Protein AF-A0A1Y1MKT8-F1 (afdb_monomer)

Structure (mmCIF, N/CA/C/O backbone):
data_AF-A0A1Y1MKT8-F1
#
_entry.id   AF-A0A1Y1MKT8-F1
#
loop_
_atom_site.group_PDB
_atom_site.id
_atom_site.type_symbol
_atom_site.label_atom_id
_atom_site.label_alt_id
_atom_site.label_comp_id
_atom_site.label_asym_id
_atom_site.label_entity_id
_atom_site.label_seq_id
_atom_site.pdbx_PDB_ins_code
_atom_site.Cartn_x
_atom_site.Cartn_y
_atom_site.Cartn_z
_atom_site.occupancy
_atom_site.B_iso_or_equiv
_atom_site.auth_seq_id
_atom_site.auth_comp_id
_atom_site.auth_asym_id
_atom_site.auth_atom_id
_atom_site.pdbx_PDB_model_num
ATOM 1 N N . ARG A 1 1 ? 15.064 -14.600 -9.683 1.00 77.62 1 ARG A N 1
ATOM 2 C CA . ARG A 1 1 ? 15.201 -13.238 -10.226 1.00 77.62 1 ARG A CA 1
ATOM 3 C C . ARG A 1 1 ? 15.278 -13.349 -11.745 1.00 77.62 1 ARG A C 1
ATOM 5 O O . ARG A 1 1 ? 15.932 -14.278 -12.205 1.00 77.62 1 ARG A O 1
ATOM 12 N N . SER A 1 2 ? 14.554 -12.525 -12.495 1.00 94.06 2 SER A N 1
ATOM 13 C CA . SER A 1 2 ? 14.482 -12.550 -13.953 1.00 94.06 2 SER A CA 1
ATOM 14 C C . SER A 1 2 ? 15.652 -11.805 -14.586 1.00 94.06 2 SER A C 1
ATOM 16 O O . SER A 1 2 ? 16.201 -10.867 -14.006 1.00 94.06 2 SER A O 1
ATOM 18 N N . VAL A 1 3 ? 15.979 -12.198 -15.820 1.00 95.06 3 VAL A N 1
ATOM 19 C CA . VAL A 1 3 ? 17.000 -11.534 -16.644 1.00 95.06 3 VAL A CA 1
ATOM 20 C C . VAL A 1 3 ? 16.680 -10.046 -16.809 1.00 95.06 3 VAL A C 1
ATOM 22 O O . VAL A 1 3 ? 17.572 -9.211 -16.702 1.00 95.06 3 VAL A O 1
ATOM 25 N N . LEU A 1 4 ? 15.398 -9.701 -16.971 1.00 96.25 4 LEU A N 1
ATOM 26 C CA . LEU A 1 4 ? 14.948 -8.318 -17.117 1.00 96.25 4 LEU A CA 1
ATOM 27 C C . LEU A 1 4 ? 15.280 -7.455 -15.892 1.00 96.25 4 LEU A C 1
ATOM 29 O O . LEU A 1 4 ? 15.745 -6.326 -16.043 1.00 96.25 4 LEU A O 1
ATOM 33 N N . LEU A 1 5 ? 15.061 -7.968 -14.676 1.00 95.69 5 LEU A N 1
ATOM 34 C CA . LEU A 1 5 ? 15.394 -7.224 -13.461 1.00 95.69 5 LEU A CA 1
ATOM 35 C C . LEU A 1 5 ? 16.912 -7.045 -13.310 1.00 95.69 5 LEU A C 1
ATOM 37 O O . LEU A 1 5 ? 17.368 -5.981 -12.889 1.00 95.69 5 LEU A O 1
ATOM 41 N N . ASP A 1 6 ? 17.709 -8.044 -13.688 1.00 94.38 6 ASP A N 1
ATOM 42 C CA . ASP A 1 6 ? 19.169 -7.919 -13.668 1.00 94.38 6 ASP A CA 1
ATOM 43 C C . ASP A 1 6 ? 19.664 -6.886 -14.697 1.00 94.38 6 ASP A C 1
ATOM 45 O O . ASP A 1 6 ? 20.473 -6.016 -14.360 1.00 94.38 6 ASP A O 1
ATOM 49 N N . GLU A 1 7 ? 19.115 -6.891 -15.914 1.00 93.69 7 GLU A N 1
ATOM 50 C CA . GLU A 1 7 ? 19.395 -5.877 -16.938 1.00 93.69 7 GLU A CA 1
ATOM 51 C C . GLU A 1 7 ? 18.990 -4.468 -16.492 1.00 93.69 7 GLU A C 1
ATOM 53 O O . GLU A 1 7 ? 19.751 -3.516 -16.680 1.00 93.69 7 GLU A O 1
ATOM 58 N N . PHE A 1 8 ? 17.819 -4.321 -15.869 1.00 94.94 8 PHE A N 1
ATOM 59 C CA . PHE A 1 8 ? 17.360 -3.055 -15.300 1.00 94.94 8 PHE A CA 1
ATOM 60 C C . PHE A 1 8 ? 18.332 -2.53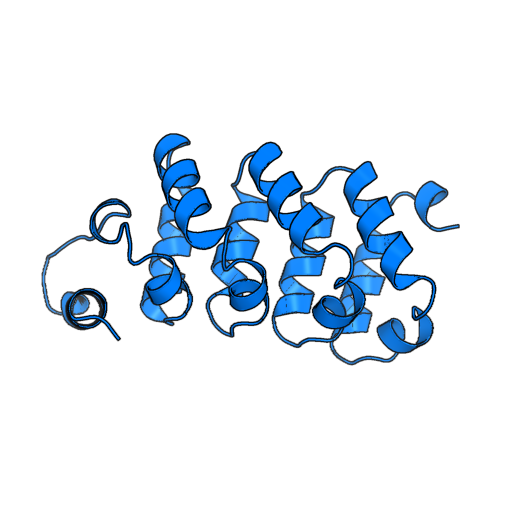1 -14.235 1.00 94.94 8 PHE A C 1
ATOM 62 O O . PHE A 1 8 ? 18.717 -1.366 -14.249 1.00 94.94 8 PHE A O 1
ATOM 69 N N . ARG A 1 9 ? 18.818 -3.388 -13.333 1.00 91.69 9 ARG A N 1
ATOM 70 C CA . ARG A 1 9 ? 19.775 -2.972 -12.293 1.00 91.69 9 ARG A CA 1
ATOM 71 C C . ARG A 1 9 ? 21.118 -2.528 -12.872 1.00 91.69 9 ARG A C 1
ATOM 73 O O . ARG A 1 9 ? 21.758 -1.621 -12.337 1.00 91.69 9 ARG A O 1
ATOM 80 N N . LEU A 1 10 ? 21.552 -3.159 -13.961 1.00 88.75 10 LEU A N 1
ATOM 81 C CA . LEU A 1 10 ? 22.771 -2.788 -14.681 1.00 88.75 10 LEU A CA 1
ATOM 82 C C . LEU A 1 10 ? 22.578 -1.548 -15.562 1.00 88.75 10 LEU A C 1
ATOM 84 O O . LEU A 1 10 ? 23.567 -0.920 -15.955 1.00 88.75 10 LEU A O 1
ATOM 88 N N . SER A 1 11 ? 21.331 -1.152 -15.831 1.00 84.50 11 SER A N 1
ATOM 89 C CA . SER A 1 11 ? 21.030 -0.071 -16.760 1.00 84.50 11 SER A CA 1
ATOM 90 C C . SER A 1 11 ? 21.490 1.296 -16.282 1.00 84.50 11 SER A C 1
ATOM 92 O O . SER A 1 11 ? 21.625 2.174 -17.121 1.00 84.50 11 SER A O 1
ATOM 94 N N . ASN A 1 12 ? 21.833 1.477 -15.001 1.00 67.75 12 ASN A N 1
ATOM 95 C CA . ASN A 1 12 ? 22.514 2.687 -14.520 1.00 67.75 12 ASN A CA 1
ATOM 96 C C . ASN A 1 12 ? 23.838 2.972 -15.263 1.00 67.75 12 ASN A C 1
ATOM 98 O O . ASN A 1 12 ? 24.335 4.093 -15.214 1.00 67.75 12 ASN A O 1
ATOM 102 N N . LYS A 1 13 ? 24.414 1.975 -15.956 1.00 66.12 13 LYS A N 1
ATOM 103 C CA . LYS A 1 13 ? 25.600 2.117 -16.823 1.00 66.12 13 LYS A CA 1
ATOM 104 C C . LYS A 1 13 ? 25.261 2.324 -18.307 1.00 66.12 13 LYS A C 1
ATOM 106 O O . LYS A 1 13 ? 26.163 2.492 -19.120 1.00 66.12 13 LYS A O 1
ATOM 111 N N . SER A 1 14 ? 23.982 2.285 -18.668 1.00 69.56 14 SER A N 1
ATOM 112 C CA . SER A 1 14 ? 23.473 2.438 -20.032 1.00 69.56 14 SER A CA 1
ATOM 113 C C . SER A 1 14 ? 22.581 3.680 -20.127 1.00 69.56 14 SER A C 1
ATOM 115 O O . SER A 1 14 ? 21.858 3.995 -19.191 1.00 69.56 14 SER A O 1
ATOM 117 N N . ASN A 1 15 ? 22.528 4.358 -21.274 1.00 74.44 15 ASN A N 1
ATOM 118 C CA . ASN A 1 15 ? 21.591 5.476 -21.480 1.00 74.44 15 ASN A CA 1
ATOM 119 C C . ASN A 1 15 ? 20.127 5.024 -21.703 1.00 74.44 15 ASN A C 1
ATOM 121 O O . ASN A 1 15 ? 19.307 5.807 -22.188 1.00 74.44 15 ASN A O 1
ATOM 125 N N . LYS A 1 16 ? 19.777 3.767 -21.389 1.00 85.50 16 LYS A N 1
ATOM 126 C CA . LYS A 1 16 ? 18.419 3.237 -21.563 1.00 85.50 16 LYS A CA 1
ATOM 127 C C . LYS A 1 16 ? 17.496 3.807 -20.484 1.00 85.50 16 LYS A C 1
ATOM 129 O O . LYS A 1 16 ? 17.733 3.620 -19.292 1.00 85.50 16 LYS A O 1
ATOM 134 N N . ARG A 1 17 ? 16.423 4.474 -20.911 1.00 89.44 17 ARG A N 1
ATOM 135 C CA . ARG A 1 17 ? 15.346 4.950 -20.033 1.00 89.44 17 ARG A CA 1
ATOM 136 C C . ARG A 1 17 ? 14.222 3.922 -20.024 1.00 89.44 17 ARG A C 1
ATOM 138 O O . ARG A 1 17 ? 13.688 3.620 -21.084 1.00 89.44 17 ARG A O 1
ATOM 145 N N . TYR A 1 18 ? 13.910 3.394 -18.845 1.00 94.69 18 TYR A N 1
ATOM 146 C CA . TYR A 1 18 ? 12.808 2.455 -18.650 1.00 94.69 18 TYR A CA 1
ATOM 147 C C . TYR A 1 18 ? 11.495 3.194 -18.372 1.00 94.69 18 TYR A C 1
ATOM 149 O O . TYR A 1 18 ? 11.459 4.187 -17.639 1.00 94.69 18 TYR A O 1
ATOM 157 N N . GLU A 1 19 ? 10.414 2.651 -18.915 1.00 96.50 19 GLU A N 1
ATOM 158 C CA . GLU A 1 19 ? 9.024 3.007 -18.649 1.00 96.50 19 GLU A CA 1
ATOM 159 C C . GLU A 1 19 ? 8.277 1.824 -18.009 1.00 96.50 19 GLU A C 1
ATOM 161 O O . GLU A 1 19 ? 8.754 0.690 -18.034 1.00 96.50 19 GLU A O 1
ATOM 166 N N . LEU A 1 20 ? 7.097 2.066 -17.424 1.00 97.69 20 LEU A N 1
ATOM 167 C CA . LEU A 1 20 ? 6.315 1.007 -16.759 1.00 97.69 20 LEU A CA 1
ATOM 168 C C . LEU A 1 20 ? 6.009 -0.163 -17.699 1.00 97.69 20 LEU A C 1
ATOM 170 O O . LEU A 1 20 ? 6.141 -1.322 -17.312 1.00 97.69 20 LEU A O 1
ATOM 174 N N . LYS A 1 21 ? 5.671 0.145 -18.955 1.00 97.44 21 LYS A N 1
ATOM 175 C CA . LYS A 1 21 ? 5.378 -0.855 -19.987 1.00 97.44 21 LYS A CA 1
ATOM 176 C C . LYS A 1 21 ? 6.535 -1.802 -20.293 1.00 97.44 21 LYS A C 1
ATOM 178 O O . LYS A 1 21 ? 6.293 -2.919 -20.735 1.00 97.44 21 LYS A O 1
ATOM 183 N N . ASP A 1 22 ? 7.772 -1.374 -20.041 1.00 97.31 22 ASP A N 1
ATOM 184 C CA . ASP A 1 22 ? 8.959 -2.191 -20.298 1.00 97.31 22 ASP A CA 1
ATOM 185 C C . ASP A 1 22 ? 9.136 -3.290 -19.242 1.00 97.31 22 ASP A C 1
ATOM 187 O O . ASP A 1 22 ? 9.950 -4.190 -19.432 1.00 97.31 22 ASP A O 1
ATOM 191 N N . ILE A 1 23 ? 8.396 -3.212 -18.128 1.00 97.69 23 ILE A N 1
ATOM 192 C CA . ILE A 1 23 ? 8.472 -4.152 -17.002 1.00 97.69 23 ILE A CA 1
ATOM 193 C C . ILE A 1 23 ? 7.125 -4.814 -16.677 1.00 97.69 23 ILE A C 1
ATOM 195 O O . ILE A 1 23 ? 6.993 -5.466 -15.638 1.00 97.69 23 ILE A O 1
ATOM 199 N N . TYR A 1 24 ? 6.122 -4.668 -17.550 1.00 98.12 24 TYR A N 1
ATOM 200 C CA . TYR A 1 24 ? 4.869 -5.415 -17.435 1.00 98.12 24 TYR A CA 1
ATOM 201 C C . TYR A 1 24 ? 5.131 -6.924 -17.436 1.00 98.12 24 TYR A C 1
ATOM 203 O O . TYR A 1 24 ? 6.067 -7.421 -18.062 1.00 98.12 24 TYR A O 1
ATOM 211 N N . ASN A 1 25 ? 4.283 -7.650 -16.719 1.00 97.81 25 ASN A N 1
ATOM 212 C CA . ASN A 1 25 ? 4.411 -9.051 -16.311 1.00 97.81 25 ASN A CA 1
ATOM 213 C C . ASN A 1 25 ? 5.526 -9.342 -15.289 1.00 97.81 25 ASN A C 1
ATOM 215 O O . ASN A 1 25 ? 5.660 -10.481 -14.843 1.00 97.81 25 ASN A O 1
ATOM 219 N N . HIS A 1 26 ? 6.300 -8.334 -14.877 1.00 98.38 26 HIS A N 1
ATOM 220 C CA . HIS A 1 26 ? 7.355 -8.453 -13.866 1.00 98.38 26 HIS A CA 1
ATOM 221 C C . HIS A 1 26 ? 7.139 -7.513 -12.671 1.00 98.38 26 HIS A C 1
ATOM 223 O O . HIS A 1 26 ? 8.001 -7.412 -11.796 1.00 98.38 26 HIS A O 1
ATOM 229 N N . LEU A 1 27 ? 5.989 -6.838 -12.578 1.00 98.50 27 LEU A N 1
ATOM 230 C CA . LEU A 1 27 ? 5.776 -5.783 -11.584 1.00 98.50 27 LEU A CA 1
ATOM 231 C C . LEU A 1 27 ? 5.824 -6.275 -10.137 1.00 98.50 27 LEU A C 1
ATOM 233 O O . LEU A 1 27 ? 6.333 -5.560 -9.275 1.00 98.50 27 LEU A O 1
ATOM 237 N N . VAL A 1 28 ? 5.357 -7.493 -9.857 1.00 98.56 28 VAL A N 1
ATOM 238 C CA . VAL A 1 28 ? 5.453 -8.092 -8.512 1.00 98.56 28 VAL A CA 1
ATOM 239 C C . VAL A 1 28 ? 6.915 -8.316 -8.125 1.00 98.56 28 VAL A C 1
ATOM 241 O O . VAL A 1 28 ? 7.326 -7.966 -7.020 1.00 98.56 28 VAL A O 1
ATOM 244 N N . GLU A 1 29 ? 7.718 -8.844 -9.050 1.00 98.50 29 GLU A N 1
ATOM 245 C CA . GLU A 1 29 ? 9.146 -9.067 -8.834 1.00 98.50 29 GLU A CA 1
ATOM 246 C C . GLU A 1 29 ? 9.892 -7.745 -8.622 1.00 98.50 29 GLU A C 1
ATOM 248 O O . GLU A 1 29 ? 10.668 -7.616 -7.676 1.00 98.50 29 GLU A O 1
ATOM 253 N N . PHE A 1 30 ? 9.630 -6.750 -9.472 1.00 98.62 30 PHE A N 1
ATOM 254 C CA . PHE A 1 30 ? 10.232 -5.425 -9.348 1.00 98.62 30 PHE A CA 1
ATOM 255 C C . PHE A 1 30 ? 9.814 -4.740 -8.045 1.00 98.62 30 PHE A C 1
ATOM 257 O O . PHE A 1 30 ? 10.648 -4.107 -7.405 1.00 98.62 30 PHE A O 1
ATOM 264 N N . SER A 1 31 ? 8.561 -4.902 -7.611 1.00 98.69 31 SER A N 1
ATOM 265 C CA . SER A 1 31 ? 8.072 -4.349 -6.341 1.00 98.69 31 SER A CA 1
ATOM 266 C C . SER A 1 31 ? 8.814 -4.926 -5.131 1.00 98.69 31 SER A C 1
ATOM 268 O O . SER A 1 31 ? 9.015 -4.211 -4.154 1.00 98.69 31 SER A O 1
ATOM 270 N N . GLY A 1 32 ? 9.253 -6.187 -5.200 1.00 97.94 32 GLY A N 1
ATOM 271 C CA . GLY A 1 32 ? 10.081 -6.833 -4.174 1.00 97.94 32 GLY A CA 1
ATOM 272 C C . GLY A 1 32 ? 11.587 -6.548 -4.285 1.00 97.94 32 GLY A C 1
ATOM 273 O O . GLY A 1 32 ? 12.370 -7.086 -3.505 1.00 97.94 32 GLY A O 1
ATOM 274 N N . ASP A 1 33 ? 12.030 -5.729 -5.243 1.00 98.31 33 ASP A N 1
ATOM 275 C CA . ASP A 1 33 ? 13.426 -5.300 -5.380 1.00 98.31 33 ASP A CA 1
ATOM 276 C C . ASP A 1 33 ? 13.603 -3.839 -4.957 1.00 98.31 33 ASP A C 1
ATOM 278 O O . ASP A 1 33 ? 12.766 -2.983 -5.231 1.00 98.31 33 ASP A O 1
ATOM 282 N N . GLN A 1 34 ? 14.736 -3.519 -4.329 1.00 97.44 34 GLN A N 1
ATOM 283 C CA . GLN A 1 34 ? 15.025 -2.163 -3.862 1.00 97.44 34 GLN A CA 1
ATOM 284 C C . GLN A 1 34 ? 14.983 -1.111 -4.983 1.00 97.44 34 GLN A C 1
ATOM 286 O O . GLN A 1 34 ? 14.422 -0.033 -4.789 1.00 97.44 34 GLN A O 1
ATOM 291 N N . HIS A 1 35 ? 15.589 -1.392 -6.141 1.00 96.44 35 HIS A N 1
ATOM 292 C CA . HIS A 1 35 ? 15.640 -0.445 -7.256 1.00 96.44 35 HIS A CA 1
ATOM 293 C C . HIS A 1 35 ? 14.351 -0.504 -8.073 1.00 96.44 35 HIS A C 1
ATOM 295 O O . HIS A 1 35 ? 13.825 0.545 -8.444 1.00 96.44 35 HIS A O 1
ATOM 301 N N . GLY A 1 36 ? 13.824 -1.711 -8.304 1.00 98.00 36 GLY A N 1
ATOM 302 C CA . GLY A 1 36 ? 12.553 -1.905 -9.002 1.00 98.00 36 GLY A CA 1
ATOM 303 C C . GLY A 1 36 ? 11.389 -1.200 -8.298 1.00 98.00 36 GLY A C 1
ATOM 304 O O . GLY A 1 36 ? 10.656 -0.441 -8.927 1.00 98.00 36 GLY A O 1
ATOM 305 N N . SER A 1 37 ? 11.278 -1.347 -6.976 1.00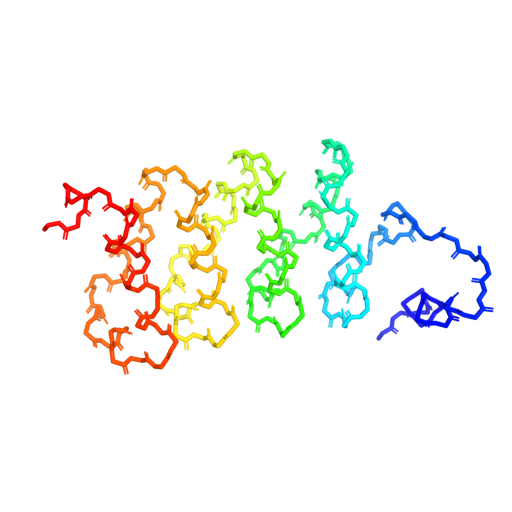 98.62 37 SER A N 1
ATOM 306 C CA . SER A 1 37 ? 10.237 -0.703 -6.173 1.00 98.62 37 SER A CA 1
ATOM 307 C C . SER A 1 37 ? 10.342 0.816 -6.244 1.00 98.62 37 SER A C 1
ATOM 309 O O . SER A 1 37 ? 9.342 1.496 -6.471 1.00 98.62 37 SER A O 1
ATOM 311 N N . ARG A 1 38 ? 11.556 1.369 -6.110 1.00 98.31 38 ARG A N 1
ATOM 312 C CA . ARG A 1 38 ? 11.784 2.820 -6.217 1.00 98.31 38 ARG A CA 1
ATOM 313 C C . ARG A 1 38 ? 11.406 3.363 -7.588 1.00 98.31 38 ARG A C 1
ATOM 315 O O . ARG A 1 38 ? 10.802 4.429 -7.666 1.00 98.31 38 ARG A O 1
ATOM 322 N N . PHE A 1 39 ? 11.717 2.621 -8.643 1.00 97.94 39 PHE A N 1
ATOM 323 C CA . PHE A 1 39 ? 11.322 2.972 -9.999 1.00 97.94 39 PHE A CA 1
ATOM 324 C C . PHE A 1 39 ? 9.799 2.994 -10.169 1.00 97.94 39 PHE A C 1
ATOM 326 O O . PHE A 1 39 ? 9.258 3.990 -10.648 1.00 97.94 39 PHE A O 1
ATOM 333 N N . ILE A 1 40 ? 9.100 1.948 -9.713 1.00 98.62 40 ILE A N 1
ATOM 334 C CA . ILE A 1 40 ? 7.633 1.884 -9.781 1.00 98.62 40 ILE A CA 1
ATOM 335 C C . ILE A 1 40 ? 7.008 3.045 -8.998 1.00 98.62 40 ILE A C 1
ATOM 337 O O . ILE A 1 40 ? 6.126 3.721 -9.521 1.00 98.62 40 ILE A O 1
ATOM 341 N N . GLN A 1 41 ? 7.492 3.324 -7.782 1.00 98.69 41 GLN A N 1
ATOM 342 C CA . GLN A 1 41 ? 7.005 4.439 -6.960 1.00 98.69 41 GLN A CA 1
ATOM 343 C C . GLN A 1 41 ? 7.081 5.776 -7.706 1.00 98.69 41 GLN A C 1
ATOM 345 O O . GLN A 1 41 ? 6.091 6.499 -7.750 1.00 98.69 41 GLN A O 1
ATOM 350 N N . GLN A 1 42 ? 8.233 6.084 -8.312 1.00 98.00 42 GLN A N 1
ATOM 351 C CA . GLN A 1 42 ? 8.443 7.331 -9.052 1.00 98.00 42 GLN A CA 1
ATOM 352 C C . GLN A 1 42 ? 7.537 7.429 -10.280 1.00 98.00 42 GLN A C 1
ATOM 354 O O . GLN A 1 42 ? 6.970 8.484 -10.551 1.00 98.00 42 GLN A O 1
ATOM 359 N N . LYS A 1 43 ? 7.377 6.331 -11.027 1.00 98.06 43 LYS A N 1
ATOM 360 C CA . LYS A 1 43 ? 6.522 6.320 -12.217 1.00 98.06 43 LYS A CA 1
ATOM 361 C C . LYS A 1 43 ? 5.038 6.447 -11.869 1.00 98.06 43 LYS A C 1
ATOM 363 O O . LYS A 1 43 ? 4.318 7.123 -12.592 1.00 98.06 43 LYS A O 1
ATOM 368 N N . LEU A 1 44 ? 4.578 5.877 -10.752 1.00 98.12 44 LEU A N 1
ATOM 369 C CA . LEU A 1 44 ? 3.173 5.970 -10.326 1.00 98.12 44 LEU A CA 1
ATOM 370 C C . LEU A 1 44 ? 2.711 7.401 -9.994 1.00 98.12 44 LEU A C 1
ATOM 372 O O . LEU A 1 44 ? 1.513 7.675 -10.079 1.00 98.12 44 LEU A O 1
ATOM 376 N N . GLU A 1 45 ? 3.622 8.313 -9.641 1.00 96.25 45 GLU A N 1
ATOM 377 C CA . GLU A 1 45 ? 3.288 9.714 -9.331 1.00 96.25 45 GLU A CA 1
ATOM 378 C C . GLU A 1 45 ? 2.807 10.493 -10.566 1.00 96.25 45 GLU A C 1
ATOM 380 O O . GLU A 1 45 ? 1.927 11.344 -10.447 1.00 96.25 45 GLU A O 1
ATOM 385 N N . SER A 1 46 ? 3.341 10.176 -11.750 1.00 95.31 46 SER A N 1
ATOM 386 C CA . SER A 1 46 ? 3.013 10.839 -13.021 1.00 95.31 46 SER A CA 1
ATOM 387 C C . SER A 1 46 ? 2.309 9.940 -14.042 1.00 95.31 46 SER A C 1
ATOM 389 O O . SER A 1 46 ? 1.914 10.427 -15.101 1.00 95.31 46 SER A O 1
ATOM 391 N N . ALA A 1 47 ? 2.120 8.655 -13.725 1.00 97.38 47 ALA A N 1
ATOM 392 C CA . ALA A 1 47 ? 1.420 7.699 -14.576 1.00 97.38 47 ALA A CA 1
ATOM 393 C C . ALA A 1 47 ? -0.043 8.097 -14.813 1.00 97.38 47 ALA A C 1
ATOM 395 O O . ALA A 1 47 ? -0.747 8.569 -13.907 1.00 97.38 47 ALA A O 1
ATOM 396 N N . ASN A 1 48 ? -0.514 7.840 -16.030 1.00 97.69 48 ASN A N 1
ATOM 397 C CA . ASN A 1 48 ? -1.924 8.001 -16.373 1.00 97.69 48 ASN A CA 1
ATOM 398 C C . ASN A 1 48 ? -2.784 6.847 -15.807 1.00 97.69 48 ASN A C 1
ATOM 400 O O . ASN A 1 48 ? -2.275 5.904 -15.196 1.00 97.69 48 ASN A O 1
ATOM 404 N N . SER A 1 49 ? -4.106 6.935 -15.981 1.00 97.69 49 SER A N 1
ATOM 405 C CA . SER A 1 49 ? -5.047 5.935 -15.457 1.00 97.69 49 SER A CA 1
ATOM 406 C C . SER A 1 49 ? -4.809 4.530 -16.018 1.00 97.69 49 SER A C 1
ATOM 408 O O . SER A 1 49 ? -4.783 3.584 -15.236 1.00 97.69 49 SER A O 1
ATOM 410 N N . ASP A 1 50 ? -4.560 4.394 -17.323 1.00 98.00 50 ASP A N 1
ATOM 411 C CA . ASP A 1 50 ? -4.372 3.091 -17.977 1.00 98.00 50 ASP A CA 1
ATOM 412 C C . ASP A 1 50 ? -3.099 2.395 -17.478 1.00 98.00 50 ASP A C 1
ATOM 414 O O . ASP A 1 50 ? -3.095 1.196 -17.192 1.00 98.00 50 ASP A O 1
ATOM 418 N N . GLU A 1 51 ? -2.015 3.157 -17.309 1.00 98.38 51 GLU A N 1
ATOM 419 C CA . GLU A 1 51 ? -0.765 2.649 -16.744 1.00 98.38 51 GLU A CA 1
ATOM 420 C C . GLU A 1 51 ? -0.953 2.186 -15.298 1.00 98.38 51 GLU A C 1
ATOM 422 O O . GLU A 1 51 ? -0.487 1.105 -14.933 1.00 98.38 51 GLU A O 1
ATOM 427 N N . LYS A 1 52 ? -1.657 2.976 -14.474 1.00 98.56 52 LYS A N 1
ATOM 428 C CA . LYS A 1 52 ? -1.970 2.601 -13.088 1.00 98.56 52 LYS A CA 1
ATOM 429 C C . LYS A 1 52 ? -2.846 1.358 -13.031 1.00 98.56 52 LYS A C 1
ATOM 431 O O . LYS A 1 52 ? -2.581 0.495 -12.203 1.00 98.56 52 LYS A O 1
ATOM 436 N N . ASP A 1 53 ? -3.850 1.246 -13.896 1.00 98.56 53 ASP A N 1
ATOM 437 C CA . ASP A 1 53 ? -4.736 0.082 -13.957 1.00 98.56 53 ASP A CA 1
ATOM 438 C C . ASP A 1 53 ? -3.986 -1.186 -14.373 1.00 98.56 53 ASP A C 1
ATOM 440 O O . ASP A 1 53 ? -4.191 -2.246 -13.774 1.00 98.56 53 ASP A O 1
ATOM 444 N N . GLN A 1 54 ? -3.070 -1.085 -15.341 1.00 98.50 54 GLN A N 1
ATOM 445 C CA . GLN A 1 54 ? -2.219 -2.209 -15.722 1.00 98.50 54 GLN A CA 1
ATOM 446 C C . GLN A 1 54 ? -1.290 -2.617 -14.574 1.00 98.50 54 GLN A C 1
ATOM 448 O O . GLN A 1 54 ? -1.195 -3.804 -14.259 1.00 98.50 54 GLN A O 1
ATOM 453 N N . VAL A 1 55 ? -0.656 -1.647 -13.901 1.00 98.69 55 VAL A N 1
ATOM 454 C CA . VAL A 1 55 ? 0.210 -1.950 -12.755 1.00 98.69 55 VAL A CA 1
ATOM 455 C C . VAL A 1 55 ? -0.583 -2.594 -11.624 1.00 98.69 55 VAL A C 1
ATOM 457 O O . VAL A 1 55 ? -0.159 -3.605 -11.063 1.00 98.69 55 VAL A O 1
ATOM 460 N N . PHE A 1 56 ? -1.753 -2.037 -11.317 1.00 98.81 56 PHE A N 1
ATOM 461 C CA . PHE A 1 56 ? -2.633 -2.531 -10.270 1.00 98.81 56 PHE A CA 1
ATOM 462 C C . PHE A 1 56 ? -3.036 -3.982 -10.515 1.00 98.81 56 PHE A C 1
ATOM 464 O O . PHE A 1 56 ? -2.919 -4.807 -9.613 1.00 98.81 56 PHE A O 1
ATOM 471 N N . ARG A 1 57 ? -3.451 -4.309 -11.745 1.00 98.69 57 ARG A N 1
ATOM 472 C CA . ARG A 1 57 ? -3.877 -5.660 -12.134 1.00 98.69 57 ARG A CA 1
ATOM 473 C C . ARG A 1 57 ? -2.812 -6.717 -11.855 1.00 98.69 57 ARG A C 1
ATOM 475 O O . ARG A 1 57 ? -3.152 -7.829 -11.465 1.00 98.69 57 ARG A O 1
ATOM 482 N N . GLU A 1 58 ? -1.541 -6.384 -12.052 1.00 98.69 58 GLU A N 1
ATOM 483 C CA . GLU A 1 58 ? -0.443 -7.322 -11.812 1.00 98.69 58 GLU A CA 1
ATOM 484 C C . GLU A 1 58 ? -0.097 -7.472 -10.325 1.00 98.69 58 GLU A C 1
ATOM 486 O O . GLU A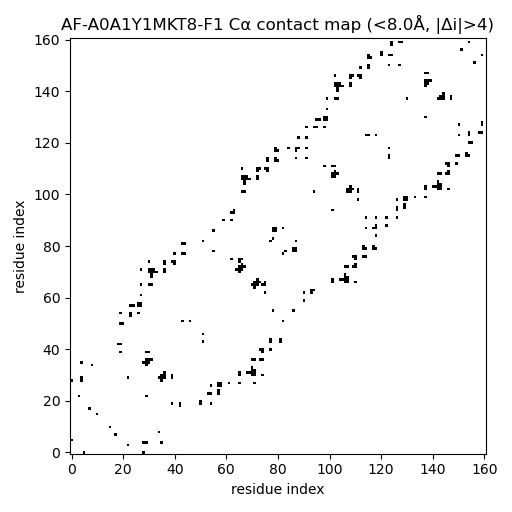 1 58 ? 0.227 -8.575 -9.880 1.00 98.69 58 GLU A O 1
ATOM 491 N N . ILE A 1 59 ? -0.165 -6.390 -9.540 1.00 98.56 59 ILE A N 1
ATOM 492 C CA . ILE A 1 59 ? 0.218 -6.438 -8.120 1.00 98.56 59 ILE A CA 1
ATOM 493 C C . ILE A 1 59 ? -0.913 -6.893 -7.192 1.00 98.56 59 ILE A C 1
ATOM 495 O O . ILE A 1 59 ? -0.637 -7.451 -6.130 1.00 98.56 59 ILE A O 1
ATOM 499 N N . GLU A 1 60 ? -2.173 -6.666 -7.571 1.00 98.62 60 GLU A N 1
ATOM 500 C CA . GLU A 1 60 ? -3.364 -6.915 -6.750 1.00 98.62 60 GLU A CA 1
ATOM 501 C C . GLU A 1 60 ? -3.420 -8.354 -6.202 1.00 98.62 60 GLU A C 1
ATOM 503 O O . GLU A 1 60 ? -3.618 -8.508 -4.988 1.00 98.62 60 GLU A O 1
ATOM 508 N N . PRO A 1 61 ? -3.132 -9.415 -6.986 1.00 98.69 61 PRO A N 1
ATOM 509 C CA . PRO A 1 61 ? -3.176 -10.785 -6.477 1.00 98.69 61 PRO A CA 1
ATOM 510 C C . PRO A 1 61 ? -2.168 -11.038 -5.350 1.00 98.69 61 PRO A C 1
ATOM 512 O O . PRO A 1 61 ? -2.426 -11.835 -4.452 1.00 98.69 61 PRO A O 1
ATOM 515 N N . ASN A 1 62 ? -1.050 -10.306 -5.361 1.00 98.62 62 ASN A N 1
ATOM 516 C CA . ASN A 1 62 ? 0.054 -10.431 -4.410 1.00 98.62 62 ASN A CA 1
ATOM 517 C C . ASN A 1 62 ? 0.089 -9.287 -3.384 1.00 98.62 62 ASN A C 1
ATOM 519 O O . ASN A 1 62 ? 1.066 -9.153 -2.645 1.00 98.62 62 ASN A O 1
ATOM 523 N N . ALA A 1 63 ? -0.961 -8.462 -3.302 1.00 98.62 63 ALA A N 1
ATOM 524 C CA . ALA A 1 63 ? -0.944 -7.241 -2.501 1.00 98.62 63 ALA A CA 1
ATOM 525 C C . ALA A 1 63 ? -0.586 -7.500 -1.030 1.00 98.62 63 ALA A C 1
ATOM 527 O O . ALA A 1 63 ? 0.265 -6.806 -0.492 1.00 98.62 63 ALA A O 1
ATOM 528 N N . ILE A 1 64 ? -1.148 -8.534 -0.391 1.00 98.69 64 ILE A N 1
ATOM 529 C CA . ILE A 1 64 ? -0.850 -8.857 1.020 1.00 98.69 64 ILE A CA 1
ATOM 530 C C . ILE A 1 64 ? 0.616 -9.250 1.228 1.00 98.69 64 ILE A C 1
ATOM 532 O O . ILE A 1 64 ? 1.221 -8.850 2.223 1.00 98.69 64 ILE A O 1
ATOM 536 N N . GLN A 1 65 ? 1.200 -10.001 0.292 1.00 98.69 65 GLN A N 1
ATOM 537 C CA . GLN A 1 65 ? 2.626 -10.318 0.331 1.00 98.69 65 GLN A CA 1
ATOM 538 C C . GLN A 1 65 ? 3.453 -9.034 0.209 1.00 98.69 65 GLN A C 1
ATOM 540 O O . GLN A 1 65 ? 4.347 -8.807 1.019 1.00 98.69 65 GLN A O 1
ATOM 545 N N . LEU A 1 66 ? 3.119 -8.170 -0.755 1.00 98.88 66 LEU A N 1
ATOM 546 C CA . LEU A 1 66 ? 3.825 -6.909 -0.978 1.00 98.88 66 LEU A CA 1
ATOM 547 C C . LEU A 1 66 ? 3.690 -5.948 0.208 1.00 98.88 66 LEU A C 1
ATOM 549 O O . LEU A 1 66 ? 4.669 -5.310 0.571 1.00 98.88 66 LEU A O 1
ATOM 553 N N . MET A 1 67 ? 2.534 -5.882 0.874 1.00 98.81 67 MET A N 1
ATOM 554 C CA . MET A 1 67 ? 2.343 -5.068 2.083 1.00 98.81 67 MET A CA 1
ATOM 555 C C . MET A 1 67 ? 3.323 -5.437 3.200 1.00 98.81 67 MET A C 1
ATOM 557 O O . MET A 1 67 ? 3.767 -4.564 3.940 1.00 98.81 67 MET A O 1
ATOM 561 N N . LYS A 1 68 ? 3.657 -6.727 3.318 1.00 98.75 68 LYS A N 1
ATOM 562 C CA . LYS A 1 68 ? 4.582 -7.261 4.325 1.00 98.75 68 LYS A CA 1
ATOM 563 C C . LYS A 1 68 ? 6.042 -7.249 3.867 1.00 98.75 68 LYS A C 1
ATOM 565 O O . LYS A 1 68 ? 6.912 -7.564 4.677 1.00 98.75 68 LYS A O 1
ATOM 570 N N . ASP A 1 69 ? 6.316 -6.912 2.610 1.00 98.81 69 ASP A N 1
ATOM 571 C CA . ASP A 1 69 ? 7.661 -6.896 2.039 1.00 98.81 69 ASP A CA 1
ATOM 572 C C . ASP A 1 69 ? 8.398 -5.584 2.351 1.00 98.81 69 ASP A C 1
ATOM 574 O O . ASP A 1 69 ? 7.801 -4.505 2.341 1.00 98.81 69 ASP A O 1
ATOM 578 N N . VAL A 1 70 ? 9.713 -5.660 2.582 1.00 98.56 70 VAL A N 1
ATOM 579 C CA . VAL A 1 70 ? 10.569 -4.509 2.930 1.00 98.56 70 VAL A CA 1
ATOM 580 C C . VAL A 1 70 ? 10.608 -3.426 1.843 1.00 98.56 70 VAL A C 1
ATOM 582 O O . VAL A 1 70 ? 10.790 -2.250 2.163 1.00 98.56 70 VAL A O 1
ATOM 585 N N . PHE A 1 71 ? 10.380 -3.784 0.576 1.00 98.75 71 PHE A N 1
ATOM 586 C CA . PHE A 1 71 ? 10.334 -2.856 -0.557 1.00 98.75 71 PHE A CA 1
ATOM 587 C C . PHE A 1 71 ? 8.935 -2.752 -1.176 1.00 98.75 71 PHE A C 1
ATOM 589 O O . PHE A 1 71 ? 8.518 -1.657 -1.564 1.00 98.75 71 PHE A O 1
ATOM 596 N N . GLY A 1 72 ? 8.186 -3.851 -1.237 1.00 98.75 72 GLY A N 1
ATOM 597 C CA . GLY A 1 72 ? 6.857 -3.911 -1.844 1.00 98.75 72 GLY A CA 1
ATOM 598 C C . GLY A 1 72 ? 5.828 -3.032 -1.139 1.00 98.75 72 GLY A C 1
ATOM 599 O O . GLY A 1 72 ? 4.948 -2.473 -1.797 1.00 98.75 72 GLY A O 1
ATOM 600 N N . ASN A 1 73 ? 5.978 -2.822 0.176 1.00 98.81 73 ASN A N 1
ATOM 601 C CA . ASN A 1 73 ? 5.025 -2.043 0.969 1.00 98.81 73 ASN A CA 1
ATOM 602 C C . ASN A 1 73 ? 4.871 -0.609 0.440 1.00 98.81 73 ASN A C 1
ATOM 604 O O . ASN A 1 73 ? 3.783 -0.039 0.500 1.00 98.81 73 ASN A O 1
ATOM 608 N N . TYR A 1 74 ? 5.936 -0.041 -0.127 1.00 98.88 74 TYR A N 1
ATOM 609 C CA . TYR A 1 74 ? 5.922 1.307 -0.686 1.00 98.88 74 TYR A CA 1
ATOM 610 C C . TYR A 1 74 ? 5.111 1.402 -1.983 1.00 98.88 74 TYR A C 1
ATOM 612 O O . TYR A 1 74 ? 4.454 2.414 -2.218 1.00 98.88 74 TYR A O 1
ATOM 620 N N . VAL A 1 75 ? 5.114 0.354 -2.814 1.00 98.81 75 VAL A N 1
ATOM 621 C CA . VAL A 1 75 ? 4.303 0.322 -4.042 1.00 98.81 75 VAL A CA 1
ATOM 622 C C . VAL A 1 75 ? 2.818 0.288 -3.683 1.00 98.81 75 VAL A C 1
ATOM 624 O O . VAL A 1 75 ? 2.029 1.039 -4.250 1.00 98.81 75 VAL A O 1
ATOM 627 N N . VAL A 1 76 ? 2.438 -0.511 -2.682 1.00 98.88 76 VAL A N 1
ATOM 628 C CA . VAL A 1 76 ? 1.045 -0.567 -2.212 1.00 98.88 76 VAL A CA 1
ATOM 629 C C . VAL A 1 76 ? 0.613 0.765 -1.586 1.00 98.88 76 VAL A C 1
ATOM 631 O O . VAL A 1 76 ? -0.477 1.251 -1.879 1.00 98.88 76 VAL A O 1
ATOM 634 N N . GLN A 1 77 ? 1.478 1.410 -0.794 1.00 98.88 77 GLN A N 1
ATOM 635 C CA . GLN A 1 77 ? 1.223 2.762 -0.275 1.00 98.88 77 GLN A CA 1
ATOM 636 C C . GLN A 1 77 ? 0.976 3.774 -1.401 1.00 98.88 77 GLN A C 1
ATOM 638 O O . GLN A 1 77 ? 0.035 4.561 -1.315 1.00 98.88 77 GLN A O 1
ATOM 643 N N . LYS A 1 78 ? 1.741 3.711 -2.499 1.00 98.81 78 LYS A N 1
ATOM 644 C CA . LYS A 1 78 ? 1.541 4.595 -3.656 1.00 98.81 78 LYS A CA 1
ATOM 645 C C . LYS A 1 78 ? 0.184 4.421 -4.334 1.00 98.81 78 LYS A C 1
ATOM 647 O O . LYS A 1 78 ? -0.354 5.401 -4.846 1.00 98.81 78 LYS A O 1
ATOM 652 N N . PHE A 1 79 ? -0.411 3.232 -4.293 1.00 98.81 79 PHE A N 1
ATOM 653 C CA . PHE A 1 79 ? -1.785 3.043 -4.764 1.00 98.81 79 PHE A CA 1
ATOM 654 C C . PHE A 1 79 ? -2.833 3.643 -3.826 1.00 98.81 79 PHE A C 1
ATOM 656 O O . PHE A 1 79 ? -3.841 4.161 -4.305 1.00 98.81 79 PHE A O 1
ATOM 663 N N . PHE A 1 80 ? -2.593 3.666 -2.516 1.00 98.75 80 PHE A N 1
ATOM 664 C CA . PHE A 1 80 ? -3.443 4.439 -1.611 1.00 98.75 80 PHE A CA 1
ATOM 665 C C . PHE A 1 80 ? -3.311 5.950 -1.849 1.00 98.75 80 PHE A C 1
ATOM 667 O O . PHE A 1 80 ? -4.320 6.648 -1.823 1.00 98.75 80 PHE A O 1
ATOM 674 N N . GLU A 1 81 ? -2.121 6.460 -2.169 1.00 98.50 81 GLU A N 1
ATOM 675 C CA . GLU A 1 81 ? -1.909 7.890 -2.459 1.00 98.50 81 GLU A CA 1
ATOM 676 C C . GLU A 1 81 ? -2.510 8.309 -3.813 1.00 98.50 81 GLU A C 1
ATOM 678 O O . GLU A 1 81 ? -3.285 9.264 -3.890 1.00 98.50 81 GLU A O 1
ATOM 683 N N . HIS A 1 82 ? -2.189 7.577 -4.883 1.00 98.06 82 HIS A N 1
ATOM 684 C CA . HIS A 1 82 ? -2.402 8.020 -6.269 1.00 98.06 82 HIS A CA 1
ATOM 685 C C . HIS A 1 82 ? -3.354 7.144 -7.089 1.00 98.06 82 HIS A C 1
ATOM 687 O O . HIS A 1 82 ? -3.636 7.483 -8.245 1.00 98.06 82 HIS A O 1
ATOM 693 N N . GLY A 1 83 ? -3.802 6.018 -6.534 1.00 98.12 83 GLY A N 1
ATOM 694 C CA . GLY A 1 83 ? -4.801 5.159 -7.156 1.00 98.12 83 GLY A CA 1
ATOM 695 C C . GLY A 1 83 ? -6.198 5.768 -7.094 1.00 98.12 83 GLY A C 1
ATOM 696 O O . GLY A 1 83 ? -6.486 6.660 -6.290 1.00 98.12 83 GLY A O 1
ATOM 697 N N . ASN A 1 84 ? -7.088 5.283 -7.954 1.00 98.12 84 ASN A N 1
ATOM 698 C CA . ASN A 1 84 ? -8.493 5.684 -7.919 1.00 98.12 84 ASN A CA 1
ATOM 699 C C . ASN A 1 84 ? -9.230 5.013 -6.738 1.00 98.12 84 ASN A C 1
ATOM 701 O O . ASN A 1 84 ? -8.737 4.066 -6.126 1.00 98.12 84 ASN A O 1
ATOM 705 N N . GLN A 1 85 ? -10.434 5.488 -6.409 1.00 98.06 85 GLN A N 1
ATOM 706 C CA . GLN A 1 85 ? -11.190 4.972 -5.256 1.00 98.06 85 GLN A CA 1
ATOM 707 C C . GLN A 1 85 ? -11.553 3.481 -5.374 1.00 98.06 85 GLN A C 1
ATOM 709 O O . GLN A 1 85 ? -11.638 2.794 -4.358 1.00 98.06 85 GLN A O 1
ATOM 714 N N . VAL A 1 86 ? -11.704 2.950 -6.594 1.00 98.44 86 VAL A N 1
ATOM 715 C CA . VAL A 1 86 ? -11.958 1.516 -6.819 1.00 98.44 86 VAL A CA 1
ATOM 716 C C . VAL A 1 86 ? -10.735 0.691 -6.421 1.00 98.44 86 VAL A C 1
ATOM 718 O O . VAL A 1 86 ? -10.863 -0.265 -5.661 1.00 98.44 86 VAL A O 1
ATOM 721 N N . GLN A 1 87 ? -9.541 1.094 -6.859 1.00 98.75 87 GLN A N 1
ATOM 722 C CA . GLN A 1 87 ? -8.279 0.442 -6.501 1.00 98.75 87 GLN A CA 1
ATOM 723 C C . GLN A 1 87 ? -8.039 0.479 -4.983 1.00 98.75 87 GLN A C 1
ATOM 725 O O . GLN A 1 87 ? -7.715 -0.548 -4.384 1.00 98.75 87 GLN A O 1
ATOM 730 N N . LYS A 1 88 ? -8.264 1.635 -4.337 1.00 98.75 88 LYS A N 1
ATOM 731 C CA . LYS A 1 88 ? -8.142 1.777 -2.872 1.00 98.75 88 LYS A CA 1
ATOM 732 C C . LYS A 1 88 ? -9.111 0.860 -2.133 1.00 98.75 88 LYS A C 1
ATOM 734 O O . LYS A 1 88 ? -8.701 0.172 -1.200 1.00 98.75 88 LYS A O 1
ATOM 739 N N . LYS A 1 89 ? -10.370 0.803 -2.586 1.00 98.62 89 LYS A N 1
ATOM 740 C CA . LYS A 1 89 ? -11.382 -0.105 -2.039 1.00 98.62 89 LYS A CA 1
ATOM 741 C C . LYS A 1 89 ? -10.934 -1.558 -2.141 1.00 98.62 89 LYS A C 1
ATOM 743 O O . LYS A 1 89 ? -10.946 -2.252 -1.136 1.00 98.62 89 LYS A O 1
ATOM 748 N N . VAL A 1 90 ? -10.484 -2.004 -3.312 1.00 98.81 90 VAL A N 1
ATOM 749 C CA . VAL A 1 90 ? -10.020 -3.388 -3.515 1.00 98.81 90 VAL A CA 1
ATOM 750 C C . VAL A 1 90 ? -8.844 -3.736 -2.595 1.00 98.81 90 VAL A C 1
ATOM 752 O O . VAL A 1 90 ? -8.819 -4.822 -2.016 1.00 98.81 90 VAL A O 1
ATOM 755 N N . LEU A 1 91 ? -7.884 -2.823 -2.404 1.00 98.88 91 LEU A N 1
ATOM 756 C CA . LEU A 1 91 ? -6.778 -3.052 -1.468 1.00 98.88 91 LEU A CA 1
ATOM 757 C C . LEU A 1 91 ? -7.251 -3.137 -0.014 1.00 98.88 91 LEU A C 1
ATOM 759 O O . LEU A 1 91 ? -6.789 -4.022 0.704 1.00 98.88 91 LEU A O 1
ATOM 763 N N . ALA A 1 92 ? -8.169 -2.264 0.407 1.00 98.62 92 ALA A N 1
ATOM 764 C CA . ALA A 1 92 ? -8.758 -2.307 1.745 1.00 98.62 92 ALA A CA 1
ATOM 765 C C . ALA A 1 92 ? -9.540 -3.613 1.982 1.00 98.62 92 ALA A C 1
ATOM 767 O O . ALA A 1 92 ? -9.352 -4.260 3.008 1.00 98.62 92 ALA A O 1
ATOM 768 N N . GLU A 1 93 ? -10.322 -4.076 1.001 1.00 98.50 93 GLU A N 1
ATOM 769 C CA . GLU A 1 93 ? -11.029 -5.365 1.076 1.00 98.50 93 GLU A CA 1
ATOM 770 C C . GLU A 1 93 ? -10.068 -6.544 1.280 1.00 98.50 93 GLU A C 1
ATOM 772 O O . GLU A 1 93 ? -10.355 -7.457 2.051 1.00 98.50 93 GLU A O 1
ATOM 777 N N . LYS A 1 94 ? -8.883 -6.530 0.655 1.00 98.56 94 LYS A N 1
ATOM 778 C CA . LYS A 1 94 ? -7.890 -7.593 0.888 1.00 98.56 94 LYS A CA 1
ATOM 779 C C . LYS A 1 94 ? -7.345 -7.613 2.313 1.00 98.56 94 LYS A C 1
ATOM 781 O O . LYS A 1 94 ? -6.947 -8.691 2.779 1.00 98.56 94 LYS A O 1
ATOM 786 N N . MET A 1 95 ? -7.294 -6.455 2.976 1.00 98.50 95 MET A N 1
ATOM 787 C CA . MET A 1 95 ? -6.839 -6.341 4.363 1.00 98.50 95 MET A CA 1
ATOM 788 C C . MET A 1 95 ? -7.827 -6.970 5.346 1.00 98.50 95 MET A C 1
ATOM 790 O O . MET A 1 95 ? -7.378 -7.425 6.395 1.00 98.50 95 MET A O 1
ATOM 794 N N . LYS A 1 96 ? -9.120 -7.061 4.996 1.00 97.00 96 LYS A N 1
ATOM 795 C CA . LYS A 1 96 ? -10.146 -7.647 5.867 1.00 97.00 96 LYS A CA 1
ATOM 796 C C . LYS A 1 96 ? -9.774 -9.066 6.319 1.00 97.00 96 LYS A C 1
ATOM 798 O O . LYS A 1 96 ? -9.249 -9.889 5.547 1.00 97.00 96 LYS A O 1
ATOM 803 N N . GLY A 1 97 ? -10.026 -9.327 7.596 1.00 97.75 97 GLY A N 1
ATOM 804 C CA . GLY A 1 97 ? -9.651 -10.535 8.331 1.00 97.75 97 GLY A CA 1
ATOM 805 C C . GLY A 1 97 ? -8.150 -10.674 8.617 1.00 97.75 97 GLY A C 1
ATOM 806 O O . GLY A 1 97 ? -7.708 -11.759 8.988 1.00 97.75 97 GLY A O 1
ATOM 807 N N . LYS A 1 98 ? -7.343 -9.639 8.351 1.00 98.25 98 LYS A N 1
ATOM 808 C CA . LYS A 1 98 ? -5.880 -9.614 8.537 1.00 98.25 98 LYS A CA 1
ATOM 809 C C . LYS A 1 98 ? -5.386 -8.288 9.123 1.00 98.25 98 LYS A C 1
ATOM 811 O O . LYS A 1 98 ? -4.174 -8.090 9.207 1.00 98.25 98 LYS A O 1
ATOM 816 N N . VAL A 1 99 ? -6.268 -7.362 9.492 1.00 98.44 99 VAL A N 1
ATOM 817 C CA . VAL A 1 99 ? -5.902 -6.002 9.911 1.00 98.44 99 VAL A CA 1
ATOM 818 C C . VAL A 1 99 ? -5.080 -6.037 11.192 1.00 98.44 99 VAL A C 1
ATOM 820 O O . VAL A 1 99 ? -4.096 -5.303 11.281 1.00 98.44 99 VAL A O 1
ATOM 823 N N . PHE A 1 100 ? -5.391 -6.938 12.131 1.00 98.38 100 PHE A N 1
ATOM 824 C CA . PHE A 1 100 ? -4.552 -7.164 13.312 1.00 98.38 100 PHE A CA 1
ATOM 825 C C . PHE A 1 100 ? -3.119 -7.560 12.916 1.00 98.38 100 PHE A C 1
ATOM 827 O O . PHE A 1 100 ? -2.164 -6.861 13.259 1.00 98.38 100 PHE A O 1
ATOM 834 N N . ASP A 1 101 ? -2.971 -8.625 12.121 1.00 98.44 101 ASP A N 1
ATOM 835 C CA . ASP A 1 101 ? -1.667 -9.144 11.684 1.00 98.44 101 ASP A CA 1
ATOM 836 C C . ASP A 1 101 ? -0.855 -8.113 10.892 1.00 98.44 101 ASP A C 1
ATOM 838 O O . ASP A 1 101 ? 0.371 -8.057 10.998 1.00 98.44 101 ASP A O 1
ATOM 842 N N . LEU A 1 102 ? -1.522 -7.313 10.059 1.00 98.75 102 LEU A N 1
ATOM 843 C CA . LEU A 1 102 ? -0.881 -6.252 9.287 1.00 98.75 102 LEU A CA 1
ATOM 844 C C . LEU A 1 102 ? -0.456 -5.092 10.195 1.00 98.75 102 LEU A C 1
ATOM 846 O O . LEU A 1 102 ? 0.635 -4.558 10.016 1.00 98.75 102 LEU A O 1
ATOM 850 N N . SER A 1 103 ? -1.272 -4.737 11.188 1.00 98.69 103 SER A N 1
ATOM 851 C CA . SER A 1 103 ? -0.999 -3.637 12.120 1.00 98.69 103 SER A CA 1
ATOM 852 C C . SER A 1 103 ? 0.230 -3.874 12.994 1.00 98.69 103 SER A C 1
ATOM 854 O O . SER A 1 103 ? 0.968 -2.931 13.267 1.00 98.69 103 SER A O 1
ATOM 856 N N . VAL A 1 104 ? 0.486 -5.120 13.402 1.00 98.44 104 VAL A N 1
ATOM 857 C CA . VAL A 1 104 ? 1.638 -5.466 14.258 1.00 98.44 104 VAL A CA 1
ATOM 858 C C . VAL A 1 104 ? 2.909 -5.817 13.474 1.00 98.44 104 VAL A C 1
ATOM 860 O O . VAL A 1 104 ? 3.971 -6.044 14.056 1.00 98.44 104 VAL A O 1
ATOM 863 N N . GLN A 1 105 ? 2.849 -5.847 12.139 1.00 98.62 105 GLN A N 1
ATOM 864 C CA . GLN A 1 105 ? 3.995 -6.172 11.289 1.00 98.62 105 GLN A CA 1
ATOM 865 C C . GLN A 1 105 ? 4.744 -4.902 10.844 1.00 98.62 105 GLN A C 1
ATOM 867 O O . GLN A 1 105 ? 4.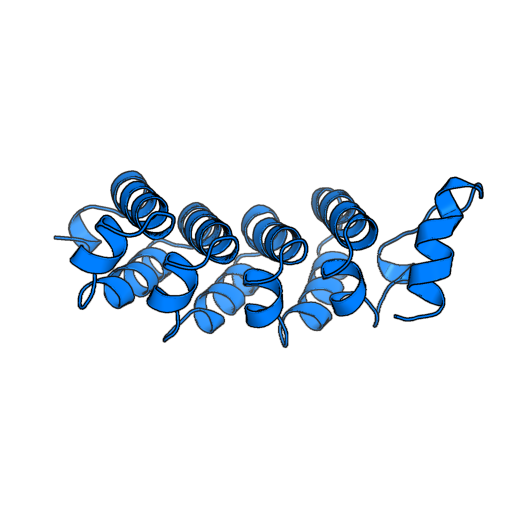143 -3.912 10.438 1.00 98.62 105 GLN A O 1
ATOM 872 N N . VAL A 1 106 ? 6.081 -4.949 10.897 1.00 98.06 106 VAL A N 1
ATOM 873 C CA . VAL A 1 106 ? 6.994 -3.788 10.774 1.00 98.06 106 VAL A CA 1
ATOM 874 C C . VAL A 1 106 ? 6.875 -2.959 9.481 1.00 98.06 106 VAL A C 1
ATOM 876 O O . VAL A 1 106 ? 7.179 -1.765 9.476 1.00 98.06 106 VAL A O 1
ATOM 879 N N . TYR A 1 107 ? 6.430 -3.565 8.381 1.00 98.62 107 TYR A N 1
ATOM 880 C CA . TYR A 1 107 ? 6.239 -2.902 7.088 1.00 98.62 107 TYR A CA 1
ATOM 881 C C . TYR A 1 107 ? 4.756 -2.667 6.787 1.00 98.62 107 TYR A C 1
ATOM 883 O O . TYR A 1 107 ? 4.372 -1.572 6.375 1.00 98.62 107 TYR A O 1
ATOM 891 N N . ALA A 1 108 ? 3.910 -3.660 7.049 1.00 98.75 108 ALA A N 1
ATOM 892 C CA . ALA A 1 108 ? 2.489 -3.613 6.754 1.00 98.75 108 ALA A CA 1
ATOM 893 C C . ALA A 1 108 ? 1.739 -2.603 7.628 1.00 98.75 108 ALA A C 1
ATOM 895 O O . ALA A 1 108 ? 0.785 -2.001 7.138 1.00 98.75 108 ALA A O 1
ATOM 896 N N . CYS A 1 109 ? 2.209 -2.317 8.849 1.00 98.69 109 CYS A N 1
ATOM 897 C CA . CYS A 1 109 ? 1.609 -1.292 9.705 1.00 98.69 109 CYS A CA 1
ATOM 898 C C . CYS A 1 109 ? 1.603 0.084 9.025 1.00 98.69 109 CYS A C 1
ATOM 900 O O . CYS A 1 109 ? 0.682 0.877 9.221 1.00 98.69 109 CYS A O 1
ATOM 902 N N . ARG A 1 110 ? 2.604 0.360 8.176 1.00 98.75 110 ARG A N 1
ATOM 903 C CA . ARG A 1 110 ? 2.702 1.596 7.390 1.00 98.75 110 ARG A CA 1
ATOM 904 C C . ARG A 1 110 ? 1.658 1.629 6.285 1.00 98.75 110 ARG A C 1
ATOM 906 O O . ARG A 1 110 ? 1.100 2.682 6.000 1.00 98.75 110 ARG A O 1
ATOM 913 N N . VAL A 1 111 ? 1.365 0.476 5.685 1.00 98.88 111 VAL A N 1
ATOM 914 C CA . VAL A 1 111 ? 0.307 0.370 4.679 1.00 98.88 111 VAL A CA 1
ATOM 915 C C . VAL A 1 111 ? -1.070 0.528 5.321 1.00 98.88 111 VAL A C 1
ATOM 917 O O . VAL A 1 111 ? -1.897 1.226 4.751 1.00 98.88 111 VAL A O 1
ATOM 920 N N . VAL A 1 112 ? -1.311 -0.040 6.508 1.00 98.81 112 VAL A N 1
ATOM 921 C CA . VAL A 1 112 ? -2.580 0.160 7.237 1.00 98.81 112 VAL A CA 1
ATOM 922 C C . VAL A 1 112 ? -2.784 1.642 7.564 1.00 98.81 112 VAL A C 1
ATOM 924 O O . VAL A 1 112 ? -3.840 2.192 7.266 1.00 98.81 112 VAL A O 1
ATOM 927 N N . GLN A 1 113 ? -1.754 2.324 8.078 1.00 98.81 113 GLN A N 1
ATOM 928 C CA . GLN A 1 113 ? -1.802 3.776 8.305 1.00 98.81 113 GLN A CA 1
ATOM 929 C C . GLN A 1 113 ? -2.116 4.545 7.014 1.00 98.81 113 GLN A C 1
ATOM 931 O O . GLN A 1 113 ? -2.985 5.412 7.005 1.00 98.81 113 GLN A O 1
ATOM 936 N N . LYS A 1 114 ? -1.459 4.190 5.904 1.00 98.75 114 LYS A N 1
ATOM 937 C CA . LYS A 1 114 ? -1.689 4.833 4.606 1.00 98.75 114 LYS A CA 1
ATOM 938 C C . LYS A 1 114 ? -3.084 4.556 4.039 1.00 98.75 114 LYS A C 1
ATOM 940 O O . LYS A 1 114 ? -3.657 5.419 3.380 1.00 98.75 114 LYS A O 1
ATOM 945 N N . ALA A 1 115 ? -3.636 3.372 4.292 1.00 98.75 115 ALA A N 1
ATOM 946 C CA . ALA A 1 115 ? -5.009 3.054 3.936 1.00 98.75 115 ALA A CA 1
ATOM 947 C C . ALA A 1 115 ? -5.969 3.988 4.677 1.00 98.75 115 ALA A C 1
ATOM 949 O O . ALA A 1 115 ? -6.757 4.665 4.024 1.00 98.75 115 ALA A O 1
ATOM 950 N N . LEU A 1 116 ? -5.830 4.112 6.003 1.00 98.50 116 LEU A N 1
ATOM 951 C CA . LEU A 1 116 ? -6.653 5.008 6.824 1.00 98.50 116 LEU A CA 1
ATOM 952 C C . LEU A 1 116 ? -6.613 6.465 6.330 1.00 98.50 116 LEU A C 1
ATOM 954 O O . LEU A 1 116 ? -7.637 7.134 6.348 1.00 98.50 116 LEU A O 1
ATOM 958 N N . GLU A 1 117 ? -5.478 6.944 5.818 1.00 98.50 117 GLU A N 1
ATOM 959 C CA . GLU A 1 117 ? -5.333 8.304 5.265 1.00 98.50 117 GLU A CA 1
ATOM 960 C C . GLU A 1 117 ? -6.123 8.558 3.970 1.00 98.50 117 GLU A C 1
ATOM 962 O O . GLU A 1 117 ? -6.404 9.711 3.638 1.00 98.50 117 GLU A O 1
ATOM 967 N N . HIS A 1 118 ? -6.456 7.516 3.203 1.00 98.44 118 HIS A N 1
ATOM 968 C CA . HIS A 1 118 ? -6.883 7.685 1.810 1.00 98.44 118 HIS A CA 1
ATOM 969 C C . HIS A 1 118 ? -8.130 6.912 1.384 1.00 98.44 118 HIS A C 1
ATOM 971 O O . HIS A 1 118 ? -8.635 7.158 0.280 1.00 98.44 118 HIS A O 1
ATOM 977 N N . VAL A 1 119 ? -8.598 5.979 2.209 1.00 98.38 119 VAL A N 1
ATOM 978 C CA . VAL A 1 119 ? -9.890 5.309 2.034 1.00 98.38 119 VAL A CA 1
ATOM 979 C C . VAL A 1 119 ? -11.024 6.182 2.578 1.00 98.38 119 VAL A C 1
ATOM 981 O O . VAL A 1 119 ? -10.797 7.156 3.294 1.00 98.38 119 VAL A O 1
ATOM 984 N N . LEU A 1 120 ? -12.259 5.858 2.204 1.00 97.44 120 LEU A N 1
ATOM 985 C CA . LEU A 1 120 ? -13.449 6.550 2.688 1.00 97.44 120 LEU A CA 1
ATOM 986 C C . LEU A 1 120 ? -13.745 6.171 4.142 1.00 97.44 120 LEU A C 1
ATOM 988 O O . LEU A 1 120 ? -13.340 5.112 4.619 1.00 97.44 120 LEU A O 1
ATOM 992 N N . VAL A 1 121 ? -14.519 7.015 4.822 1.00 96.44 121 VAL A N 1
ATOM 993 C CA . VAL A 1 121 ? -14.880 6.849 6.242 1.00 96.44 121 VAL A CA 1
ATOM 994 C C . VAL A 1 121 ? -15.483 5.474 6.543 1.00 96.44 121 VAL A C 1
ATOM 996 O O . VAL A 1 121 ? -15.125 4.860 7.541 1.00 96.44 121 VAL A O 1
ATOM 999 N N . GLU A 1 122 ? -16.341 4.952 5.664 1.00 95.56 122 GLU A N 1
ATOM 1000 C CA . GLU A 1 122 ? -16.921 3.608 5.811 1.00 95.56 122 GLU A CA 1
ATOM 1001 C C . GLU A 1 122 ? -15.830 2.529 5.913 1.00 95.56 122 GLU A C 1
ATOM 1003 O O . GLU A 1 122 ? -15.848 1.698 6.814 1.00 95.56 122 GLU A O 1
ATOM 1008 N N . GLN A 1 123 ? -14.816 2.600 5.051 1.00 97.19 123 GLN A N 1
ATOM 1009 C CA . GLN A 1 123 ? -13.705 1.648 5.033 1.00 97.19 123 GLN A CA 1
ATOM 1010 C C . GLN A 1 123 ? -12.765 1.858 6.2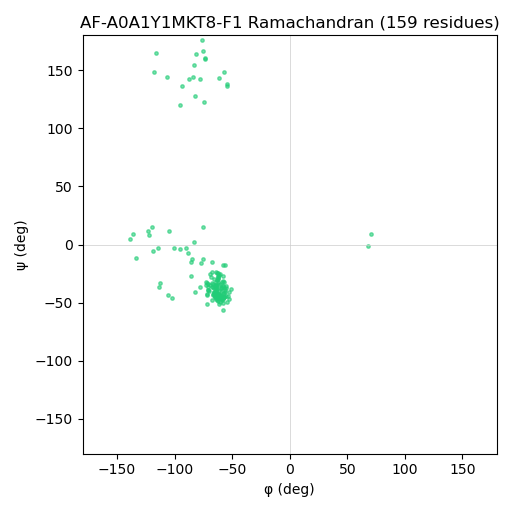24 1.00 97.19 123 GLN A C 1
ATOM 1012 O O . GLN A 1 123 ? -12.226 0.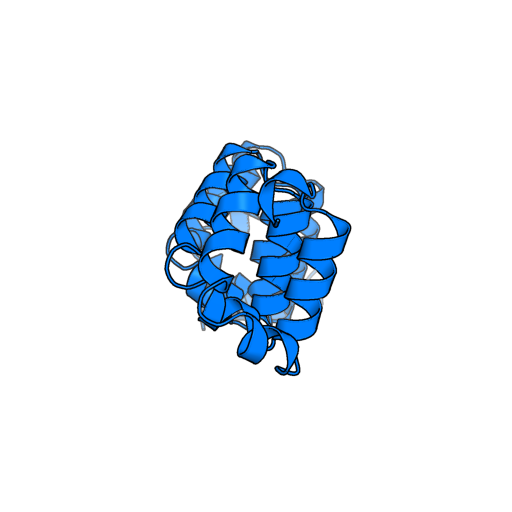892 6.755 1.00 97.19 123 GLN A O 1
ATOM 1017 N N . GLN A 1 124 ? -12.570 3.104 6.667 1.00 97.81 124 GLN A N 1
ATOM 1018 C CA . GLN A 1 124 ? -11.821 3.386 7.893 1.00 97.81 124 GLN A CA 1
ATOM 1019 C C . GLN A 1 124 ? -12.485 2.722 9.106 1.00 97.81 124 GLN A C 1
ATOM 1021 O O . GLN A 1 124 ? -11.797 2.081 9.902 1.00 97.81 124 GLN A O 1
ATOM 1026 N N . ALA A 1 125 ? -13.809 2.853 9.228 1.00 96.25 125 ALA A N 1
ATOM 1027 C CA . ALA A 1 125 ? -14.584 2.246 10.302 1.00 96.25 125 ALA A CA 1
ATOM 1028 C C . ALA A 1 125 ? -14.498 0.712 10.259 1.00 96.25 125 ALA A C 1
ATOM 1030 O O . ALA A 1 125 ? -14.200 0.098 11.277 1.00 96.25 125 ALA A O 1
ATOM 1031 N N . GLU A 1 126 ? -14.656 0.095 9.083 1.00 96.19 126 GLU A N 1
ATOM 1032 C CA . GLU A 1 126 ? -14.520 -1.360 8.919 1.00 96.19 126 GLU A CA 1
ATOM 1033 C C . GLU A 1 126 ? -13.136 -1.879 9.339 1.00 96.19 126 GLU A C 1
ATOM 1035 O O . GLU A 1 126 ? -13.041 -2.850 10.088 1.00 96.19 126 GLU A O 1
ATOM 1040 N N . LEU A 1 127 ? -12.058 -1.225 8.884 1.00 97.31 127 LEU A N 1
ATOM 1041 C CA . LEU A 1 127 ? -10.691 -1.602 9.259 1.00 97.31 127 LEU A CA 1
ATOM 1042 C C . LEU A 1 127 ? -10.443 -1.416 10.764 1.00 97.31 127 LEU A C 1
ATOM 1044 O O . LEU A 1 127 ? -9.716 -2.197 11.372 1.00 97.31 127 LEU A O 1
ATOM 1048 N N . THR A 1 128 ? -11.043 -0.387 11.364 1.00 96.75 128 THR A N 1
ATOM 1049 C CA . THR A 1 128 ? -10.890 -0.079 12.792 1.00 96.75 128 THR A CA 1
ATOM 1050 C C . THR A 1 128 ? -11.624 -1.090 13.665 1.00 96.75 128 THR A C 1
ATOM 1052 O O . THR A 1 128 ? -11.054 -1.577 14.640 1.00 96.75 128 THR A O 1
ATOM 1055 N N . LEU A 1 129 ? -12.851 -1.451 13.284 1.00 96.19 129 LEU A N 1
ATOM 1056 C CA . LEU A 1 129 ? -13.686 -2.413 14.000 1.00 96.19 129 LEU A CA 1
ATOM 1057 C C . LEU A 1 129 ? -13.003 -3.781 14.128 1.00 96.19 129 LEU A C 1
ATOM 1059 O O . LEU A 1 129 ? -13.100 -4.439 15.158 1.00 96.19 129 LEU A O 1
ATOM 1063 N N . GLU A 1 130 ? -12.243 -4.197 13.114 1.00 96.50 130 GLU A N 1
ATOM 1064 C CA . GLU A 1 130 ? -11.506 -5.464 13.153 1.00 96.50 130 GLU A CA 1
ATOM 1065 C C . GLU A 1 130 ? -10.426 -5.512 14.251 1.00 96.50 130 GLU A C 1
ATOM 1067 O O . GLU A 1 130 ? -10.057 -6.591 14.714 1.00 96.50 130 GLU A O 1
ATOM 1072 N N . LEU A 1 131 ? -9.922 -4.357 14.695 1.00 96.69 131 LEU A N 1
ATOM 1073 C CA . LEU A 1 131 ? -8.920 -4.276 15.759 1.00 96.69 131 LEU A CA 1
ATOM 1074 C C . LEU A 1 131 ? -9.528 -4.263 17.164 1.00 96.69 131 LEU A C 1
ATOM 1076 O O . LEU A 1 131 ? -8.788 -4.485 18.124 1.00 96.69 131 LEU A O 1
ATOM 1080 N N . GLU A 1 132 ? -10.834 -4.015 17.302 1.00 94.69 132 GLU A N 1
ATOM 1081 C CA . GLU A 1 132 ? -11.516 -3.863 18.594 1.00 94.69 132 GLU A CA 1
ATOM 1082 C C . GLU A 1 132 ? -11.255 -5.038 19.560 1.00 94.69 132 GLU A C 1
ATOM 1084 O O . GLU A 1 132 ? -10.845 -4.776 20.698 1.00 94.69 132 GLU A O 1
ATOM 1089 N N . PRO A 1 133 ? -11.357 -6.321 19.142 1.00 96.38 133 PRO A N 1
ATOM 1090 C CA . PRO A 1 133 ? -11.178 -7.451 20.059 1.00 96.38 133 PRO A CA 1
ATOM 1091 C C . PRO A 1 133 ? -9.779 -7.530 20.686 1.00 96.38 133 PRO A C 1
ATOM 1093 O O . PRO A 1 133 ? -9.613 -8.055 21.787 1.00 96.38 133 PRO A O 1
ATOM 1096 N N . ASP A 1 134 ? -8.768 -6.998 19.998 1.00 95.69 134 ASP A N 1
ATOM 1097 C CA . ASP A 1 134 ? -7.359 -7.093 20.376 1.00 95.69 134 ASP A CA 1
ATOM 1098 C C . ASP A 1 134 ? -6.712 -5.719 20.613 1.00 95.69 134 ASP A C 1
ATOM 1100 O O . ASP A 1 134 ? -5.484 -5.610 20.698 1.00 95.69 134 ASP A O 1
ATOM 1104 N N . ILE A 1 135 ? -7.510 -4.656 20.765 1.00 96.00 135 ILE A N 1
ATOM 1105 C CA . ILE A 1 135 ? -7.020 -3.272 20.720 1.00 96.00 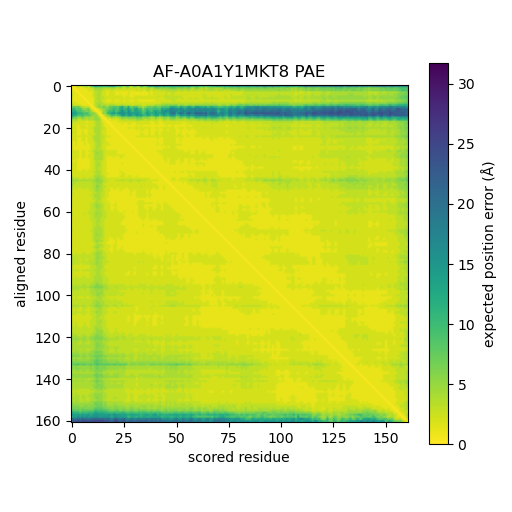135 ILE A CA 1
ATOM 1106 C C . ILE A 1 135 ? -5.916 -2.992 21.749 1.00 96.00 135 ILE A C 1
ATOM 1108 O O . ILE A 1 135 ? -4.919 -2.341 21.441 1.00 96.00 135 ILE A O 1
ATOM 1112 N N . LEU A 1 136 ? -6.008 -3.569 22.954 1.00 97.56 136 LEU A N 1
ATOM 1113 C CA . LEU A 1 136 ? -4.979 -3.427 23.991 1.00 97.56 136 LEU A CA 1
ATOM 1114 C C . LEU A 1 136 ? -3.635 -4.051 23.592 1.00 97.56 136 LEU A C 1
ATOM 1116 O O . LEU A 1 136 ? -2.584 -3.556 24.003 1.00 97.56 136 LEU A O 1
ATOM 1120 N N . ARG A 1 137 ? -3.649 -5.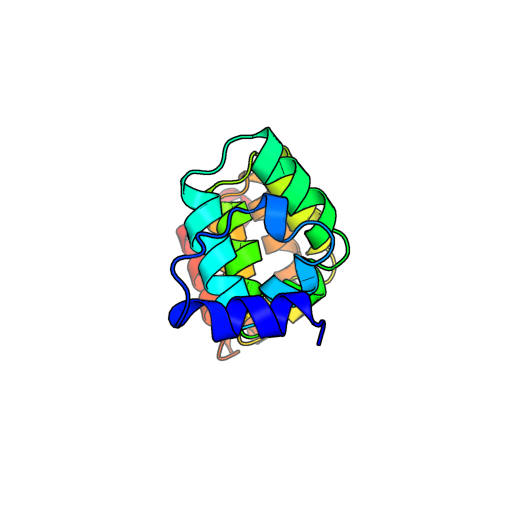135 22.807 1.00 97.94 137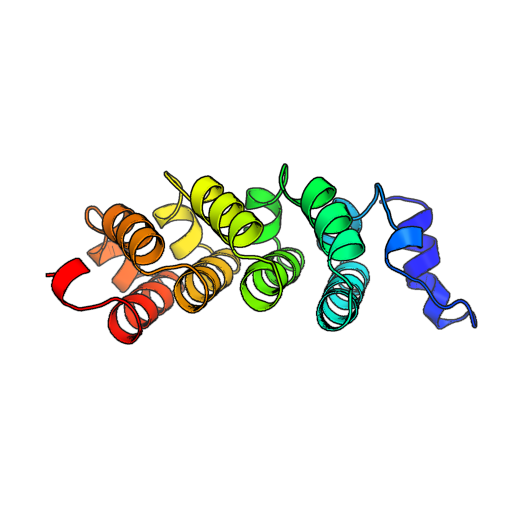 ARG A N 1
ATOM 1121 C CA . ARG A 1 137 ? -2.429 -5.755 22.273 1.00 97.94 137 ARG A CA 1
ATOM 1122 C C . ARG A 1 137 ? -1.827 -4.872 21.189 1.00 97.94 137 ARG A C 1
ATOM 1124 O O . ARG A 1 137 ? -0.622 -4.653 21.209 1.00 97.94 137 ARG A O 1
ATOM 1131 N N . VAL A 1 138 ? -2.662 -4.317 20.309 1.00 98.06 138 VAL A N 1
ATOM 1132 C CA . VAL A 1 138 ? -2.224 -3.407 19.240 1.00 98.06 138 VAL A CA 1
ATOM 1133 C C . VAL A 1 138 ? -1.596 -2.139 19.828 1.00 98.06 138 VAL A C 1
ATOM 1135 O O . VAL A 1 138 ? -0.516 -1.746 19.402 1.00 98.06 138 VAL A O 1
ATOM 1138 N N . ILE A 1 139 ? -2.204 -1.545 20.863 1.00 97.94 139 ILE A N 1
ATOM 1139 C CA . ILE A 1 139 ? -1.677 -0.360 21.568 1.00 97.94 139 ILE A CA 1
ATOM 1140 C C . ILE A 1 139 ? -0.294 -0.618 22.180 1.00 97.94 139 ILE A C 1
ATOM 1142 O O . ILE A 1 139 ? 0.546 0.277 22.209 1.00 97.94 139 ILE A O 1
ATOM 1146 N N . ARG A 1 140 ? -0.059 -1.824 22.706 1.00 98.12 140 ARG A N 1
ATOM 1147 C CA . ARG A 1 140 ? 1.207 -2.190 23.361 1.00 98.12 140 ARG A CA 1
ATOM 1148 C C . ARG A 1 140 ? 2.283 -2.660 22.382 1.00 98.12 140 ARG A C 1
ATOM 1150 O O . ARG A 1 140 ? 3.435 -2.794 22.786 1.00 98.12 140 ARG A O 1
ATOM 1157 N N . ASP A 1 141 ? 1.921 -2.933 21.133 1.00 98.69 141 ASP A N 1
ATOM 1158 C CA . ASP A 1 141 ? 2.855 -3.382 20.109 1.00 98.69 141 ASP A CA 1
ATOM 1159 C C . ASP A 1 141 ? 3.692 -2.219 19.552 1.00 98.69 141 ASP A C 1
ATOM 1161 O O . ASP A 1 141 ? 3.191 -1.112 19.341 1.00 98.69 141 ASP A O 1
ATOM 1165 N N . GLN A 1 142 ? 4.970 -2.480 19.262 1.00 98.12 142 GLN A N 1
ATOM 1166 C CA . GLN A 1 142 ? 5.918 -1.477 18.754 1.00 98.12 142 GLN A CA 1
ATOM 1167 C C . GLN A 1 142 ? 5.525 -0.886 17.387 1.00 98.12 142 GLN A C 1
ATOM 1169 O O . GLN A 1 142 ? 5.921 0.233 17.077 1.00 98.12 142 GLN A O 1
ATOM 1174 N N . ASN A 1 143 ? 4.746 -1.615 16.581 1.00 98.25 143 ASN A N 1
ATOM 1175 C CA . ASN A 1 143 ? 4.242 -1.176 15.281 1.00 98.25 143 ASN A CA 1
ATOM 1176 C C . ASN A 1 143 ? 2.770 -0.751 15.387 1.00 98.25 143 ASN A C 1
ATOM 1178 O O . ASN A 1 143 ? 2.394 0.317 14.898 1.00 98.25 143 ASN A O 1
ATOM 1182 N N . GLY A 1 144 ? 1.955 -1.569 16.058 1.00 98.12 144 GLY A N 1
ATOM 1183 C CA . GLY A 1 144 ? 0.509 -1.396 16.176 1.00 98.12 144 GLY A CA 1
ATOM 1184 C C . GLY A 1 144 ? 0.095 -0.085 16.843 1.00 98.12 144 GLY A C 1
ATOM 1185 O O . GLY A 1 144 ? -0.884 0.530 16.420 1.00 98.12 144 GLY A O 1
ATOM 1186 N N . ASN A 1 145 ? 0.871 0.412 17.813 1.00 98.19 145 ASN A N 1
ATOM 1187 C CA . ASN A 1 145 ? 0.565 1.672 18.498 1.00 98.19 145 ASN A CA 1
ATOM 1188 C C . ASN A 1 145 ? 0.446 2.863 17.527 1.00 98.19 145 ASN A C 1
ATOM 1190 O O . ASN A 1 145 ? -0.369 3.759 17.747 1.00 98.19 145 ASN A O 1
ATOM 1194 N N . HIS A 1 146 ? 1.204 2.854 16.426 1.00 98.44 146 HIS A N 1
ATOM 1195 C CA . HIS A 1 146 ? 1.139 3.895 15.401 1.00 98.44 146 HIS A CA 1
ATOM 1196 C C . HIS A 1 146 ? -0.151 3.820 14.579 1.00 98.44 146 HIS A C 1
ATOM 1198 O O . HIS A 1 146 ? -0.697 4.853 14.195 1.00 98.44 146 HIS A O 1
ATOM 1204 N N . VAL A 1 147 ? -0.677 2.613 14.348 1.00 98.44 147 VAL A N 1
ATOM 1205 C CA . VAL A 1 147 ? -1.977 2.424 13.691 1.00 98.44 147 VAL A CA 1
ATOM 1206 C C . VAL A 1 147 ? -3.093 2.985 14.567 1.00 98.44 147 VAL A C 1
ATOM 1208 O O . VAL A 1 147 ? -3.926 3.739 14.077 1.00 98.44 147 VAL A O 1
ATOM 1211 N N . VAL A 1 148 ? -3.075 2.704 15.873 1.00 98.00 148 VAL A N 1
ATOM 1212 C CA . VAL A 1 148 ? -4.097 3.220 16.802 1.00 98.00 148 VAL A CA 1
ATOM 1213 C C . VAL A 1 148 ? -4.049 4.744 16.904 1.00 98.00 148 VAL A C 1
ATOM 1215 O O . VAL A 1 148 ? -5.091 5.392 16.857 1.00 98.00 148 VAL A O 1
ATOM 1218 N N . GLN A 1 149 ? -2.854 5.340 16.968 1.00 98.06 149 GLN A N 1
ATOM 1219 C CA . GLN A 1 149 ? -2.710 6.801 16.916 1.00 98.06 149 GLN A CA 1
ATOM 1220 C C . GLN A 1 149 ? -3.321 7.384 15.635 1.00 98.06 149 GLN A C 1
ATOM 1222 O O . GLN A 1 149 ? -4.030 8.386 15.697 1.00 98.06 149 GLN A O 1
ATOM 1227 N N . LYS A 1 150 ? -3.103 6.729 14.488 1.00 98.06 150 LYS A N 1
ATOM 1228 C CA . LYS A 1 150 ? -3.668 7.146 13.200 1.00 98.06 150 LYS A CA 1
ATOM 1229 C C . LYS A 1 150 ? -5.195 7.024 13.161 1.00 98.06 150 LYS A C 1
ATOM 1231 O O . LYS A 1 150 ? -5.854 7.893 12.601 1.00 98.06 150 LYS A O 1
ATOM 1236 N N . ILE A 1 151 ? -5.754 5.986 13.783 1.00 97.31 151 ILE A N 1
ATOM 1237 C CA . ILE A 1 151 ? -7.206 5.822 13.936 1.00 97.31 151 ILE A CA 1
ATOM 1238 C C . ILE A 1 151 ? -7.790 6.994 14.731 1.00 97.31 151 ILE A C 1
ATOM 1240 O O . ILE A 1 151 ? -8.727 7.633 14.269 1.00 97.31 151 ILE A O 1
ATOM 1244 N N . ILE A 1 152 ? -7.193 7.325 15.880 1.00 96.06 152 ILE A N 1
ATOM 1245 C CA . ILE A 1 152 ? -7.638 8.439 16.734 1.00 96.06 152 ILE A CA 1
ATOM 1246 C C . ILE A 1 152 ? -7.544 9.790 16.003 1.00 96.06 152 ILE A C 1
ATOM 1248 O O . ILE A 1 152 ? -8.371 10.672 16.228 1.00 96.06 152 ILE A O 1
ATOM 1252 N N . GLU A 1 153 ? -6.537 9.965 15.143 1.00 96.19 153 GLU A N 1
ATOM 1253 C CA . GLU A 1 153 ? -6.328 11.190 14.365 1.00 96.19 153 GLU A CA 1
ATOM 1254 C C . GLU A 1 153 ? -7.375 11.382 13.255 1.00 96.19 153 GLU A C 1
ATOM 1256 O O . GLU A 1 153 ? -7.795 12.512 13.006 1.00 96.19 153 GLU A O 1
ATOM 1261 N N . LEU A 1 154 ? -7.778 10.302 12.575 1.00 94.62 154 LEU A N 1
ATOM 1262 C CA . LEU A 1 154 ? -8.510 10.390 11.306 1.00 94.62 154 LEU A CA 1
ATOM 1263 C C . LEU A 1 154 ? -9.955 9.903 11.357 1.00 94.62 154 LEU A C 1
ATOM 1265 O O . LEU A 1 154 ? -10.788 10.408 10.603 1.00 94.62 154 LEU A O 1
ATOM 1269 N N . VAL A 1 155 ? -10.255 8.903 12.185 1.00 91.50 155 VAL A N 1
ATOM 1270 C CA . VAL A 1 155 ? -11.567 8.255 12.175 1.00 91.50 155 VAL A CA 1
ATOM 1271 C C . VAL A 1 155 ? -12.544 9.091 13.003 1.00 91.50 155 VAL A C 1
ATOM 1273 O O . VAL A 1 155 ? -12.238 9.436 14.148 1.00 91.50 155 VAL A O 1
ATOM 1276 N N . PRO A 1 156 ? -13.724 9.452 12.461 1.00 90.56 156 PRO A N 1
ATOM 1277 C CA . PRO A 1 156 ? -14.721 10.199 13.217 1.00 90.56 156 PRO A CA 1
ATOM 1278 C C . PRO A 1 156 ? -15.078 9.488 14.525 1.00 90.56 156 PRO A C 1
ATOM 1280 O O . PRO A 1 156 ? -15.329 8.286 14.520 1.00 90.56 156 PRO A O 1
ATOM 1283 N N . ARG A 1 157 ? -15.172 10.241 15.631 1.00 87.62 157 ARG A N 1
ATOM 1284 C CA . ARG A 1 157 ? -15.457 9.688 16.975 1.00 87.62 157 ARG A CA 1
ATOM 1285 C C . ARG A 1 157 ? -16.683 8.775 17.015 1.00 87.62 157 ARG A C 1
ATOM 1287 O O . ARG A 1 157 ? -16.640 7.718 17.614 1.00 87.62 157 ARG A O 1
ATOM 1294 N N . GLN A 1 158 ? -17.716 9.141 16.260 1.00 87.50 158 GLN A N 1
ATOM 1295 C CA . GLN A 1 158 ? -18.966 8.386 16.123 1.00 87.50 158 GLN A CA 1
ATOM 1296 C C . GLN A 1 158 ? -18.771 6.944 15.617 1.00 87.50 158 GLN A C 1
ATOM 1298 O O . GLN A 1 158 ? -19.685 6.136 15.726 1.00 87.50 158 GLN A O 1
ATOM 1303 N N . CYS A 1 159 ? -17.617 6.636 15.018 1.00 80.94 159 CYS A N 1
ATOM 1304 C CA . CYS A 1 159 ? -17.268 5.318 14.500 1.00 80.94 159 CYS A CA 1
ATOM 1305 C C . CYS A 1 159 ? -16.344 4.516 15.436 1.00 80.94 159 CYS A C 1
ATOM 1307 O O . CYS A 1 159 ? -15.991 3.396 15.078 1.00 80.94 159 CYS A O 1
ATOM 1309 N N . ILE A 1 160 ? -15.903 5.084 16.567 1.00 76.94 160 ILE A N 1
ATOM 1310 C CA . ILE A 1 160 ? -14.902 4.489 17.475 1.00 76.94 160 ILE A CA 1
ATOM 1311 C C . ILE A 1 160 ? -15.269 4.605 18.968 1.00 76.94 160 ILE A C 1
ATOM 1313 O O . ILE A 1 160 ? -14.412 4.337 19.811 1.00 76.94 160 ILE A O 1
ATOM 1317 N N . ASP A 1 161 ? -16.494 5.037 19.280 1.00 59.19 161 ASP A N 1
ATOM 1318 C CA . ASP A 1 161 ? -17.033 5.140 20.647 1.00 59.19 161 ASP A CA 1
ATOM 1319 C C . ASP A 1 161 ? -17.551 3.791 21.178 1.00 59.19 161 ASP A C 1
ATOM 1321 O O . ASP A 1 161 ? -18.181 3.042 20.393 1.00 59.19 161 ASP A O 1
#

Radius of gyration: 16.78 Å; Cα contacts (8 Å, |Δi|>4): 199; chains: 1; bounding box: 45×24×46 Å

Sequence (161 aa):
RSVLLDEFRLSNKSNKRYELKDIYNHLVEFSGDQHGSRFIQQKLESANSDEKDQVFREIEPNAIQLMKDVFGNYVVQKFFEHGNQVQKKVLAEKMKGKVFDLSVQVYACRVVQKALEHVLVEQQAELTLELEPDILRVIRDQNGNHVVQKIIELVPRQCID

Solvent-accessible surface area (backbone atoms only — not comparable to full-atom values): 8923 Å² total; per-residue (Å²): 135,57,71,66,59,55,50,57,68,54,28,85,82,44,96,70,82,84,55,73,80,80,42,65,98,40,54,54,63,30,22,64,28,75,66,40,16,53,50,51,43,61,48,54,77,75,48,54,70,70,58,47,51,57,53,44,66,62,34,56,88,46,39,74,60,27,25,61,28,96,34,12,19,56,44,56,35,44,35,33,73,65,43,53,74,68,58,33,49,54,56,53,59,66,38,61,99,39,50,55,67,31,23,58,29,90,39,16,18,57,35,53,41,39,40,56,76,54,51,55,71,71,56,38,37,57,57,50,58,67,32,58,93,48,41,72,58,34,57,72,31,96,36,10,31,58,36,53,54,46,44,71,74,69,52,60,62,94,68,74,115

InterPro domains:
  IPR001313 Pumilio RNA-binding repeat [PF00806] (26-59)
  IPR001313 Pumilio RNA-binding repeat [PF00806] (63-93)
  IPR001313 Pumilio RNA-binding repeat [PF00806] (99-130)
  IPR001313 Pumilio RNA-binding repeat [PF00806] (136-155)
  IPR001313 Pumilio RNA-binding repeat [PS50302] (22-57)
  IPR001313 Pumilio RNA-binding repeat [PS50302] (58-93)
  IPR001313 Pumilio RNA-binding repeat [PS50302] (94-129)
  IPR001313 Pumilio RNA-binding repeat [PS50302] (130-161)
  IPR001313 Pumilio RNA-binding repeat [SM00025] (22-57)
  IPR001313 Pumilio RNA-binding repeat [SM00025] (58-93)
  IPR001313 Pumilio RNA-binding repeat [SM00025] (94-129)
  IPR001313 Pumilio RNA-binding repeat [SM00025] (130-161)
  IPR011989 Armadillo-like helical [G3DSA:1.25.10.10] (1-161)
  IPR016024 Armadillo-type fold [SSF48371] (18-157)
  IPR033133 Pumilio homology domain [PS50303] (1-161)

Foldseek 3Di:
DDPLVVCVVVCVVPPDDDDLVSCQVPLCVLQLDQVSLVVLLVRLVVDDQVSVVSSLVNCLVVLVVLQLHPRSVSNLLSCLVRNDQVSLVSSLVVCPPPLLVLQLHPRSVVSLLSSLVRHDLVSLLRSVVSCVVPVVVLCPHPRSVVNVVSSVVRHPVVSVD

Organism: Photinus pyralis (NCBI:txid7054)

pLDDT: mean 96.03, std 6.29, range [59.19, 98.88]

Secondary structure (DSSP, 8-state):
--HHHHHHHHGGGS-PPP-GGGGTT-HHHHHTSHHHHHHHHHHHHH--HHHHHHHHHHHGGGHHHHHHSTTHHHHHHHHHHHS-HHHHHHHHHHHTT-HHHHHTSTTHHHHHHHHHHHS-HHHHHHHHHTTGGGHHHHHHSTTHHHHHHHHHHHS-GGGT-

Nearest PDB structures (foldseek):
  1ib2-assembly1_A  TM=9.731E-01  e=3.649E-13  Homo sapiens
  5kla-assembly1_A  TM=9.718E-01  e=4.419E-13  Drosophila melanogaster
  3q0n-assembly1_A  TM=9.744E-01  e=4.862E-13  Homo sapiens
  3k4e-assembly3_E  TM=9.727E-01  e=3.479E-13  Saccharomyces cerevisiae
  3gvt-assembly2_B  TM=9.700E-01  e=7.129E-13  Mus musculus

Mean predicted aligned error: 3.1 Å